Protein AF-A0A8H9WV69-F1 (afdb_monomer_lite)

Secondary structure (DSSP, 8-state):
---GGGGTT-EEEEE-TTS-EEEEEEEEE--TTS---HHHHHHH----EEEEEEES-PPPTT-EEEE-

pLDDT: mean 90.53, std 5.41, range [61.81, 96.0]

Foldseek 3Di:
DDWQVVLDQFWKWKAAPVRFIWIKTFPAFDCPPHDDGRVVCVVPVDTGTDIDTPDRDDDDPRIDMDGD

Structure (mmCIF, N/CA/C/O backbone):
data_AF-A0A8H9WV69-F1
#
_entry.id   AF-A0A8H9WV69-F1
#
loop_
_atom_site.group_PDB
_atom_site.id
_atom_site.type_symbol
_atom_site.label_atom_id
_atom_site.label_alt_id
_atom_site.label_comp_id
_atom_site.label_asym_id
_atom_site.label_entity_id
_atom_site.label_seq_id
_atom_site.pdbx_PDB_ins_code
_atom_site.Cartn_x
_atom_site.Cartn_y
_atom_site.Cartn_z
_atom_site.occupancy
_atom_site.B_iso_or_equiv
_atom_site.auth_seq_id
_atom_site.auth_comp_id
_atom_site.auth_asym_id
_atom_site.auth_atom_id
_atom_site.pdbx_PDB_model_num
ATOM 1 N N . MET A 1 1 ? 11.280 14.011 -6.393 1.00 61.81 1 MET A N 1
ATOM 2 C CA . MET A 1 1 ? 9.998 13.296 -6.582 1.00 61.81 1 MET A CA 1
ATOM 3 C C . MET A 1 1 ? 10.036 12.009 -5.772 1.00 61.81 1 MET A C 1
ATOM 5 O O . MET A 1 1 ? 11.128 11.460 -5.645 1.00 61.81 1 MET A O 1
ATOM 9 N N . PRO A 1 2 ? 8.911 11.547 -5.201 1.00 74.81 2 PRO A N 1
ATOM 10 C CA . PRO A 1 2 ? 8.854 10.237 -4.554 1.00 74.81 2 PRO A CA 1
ATOM 11 C C . PRO A 1 2 ? 9.239 9.138 -5.555 1.00 74.81 2 PRO A C 1
ATOM 13 O O . PRO A 1 2 ? 8.858 9.204 -6.722 1.00 74.81 2 PRO A O 1
ATOM 16 N N . SER A 1 3 ? 10.026 8.161 -5.101 1.00 89.88 3 SER A N 1
ATOM 17 C CA . SER A 1 3 ? 10.446 7.009 -5.911 1.00 89.88 3 SER A CA 1
ATOM 18 C C . SER A 1 3 ? 9.703 5.767 -5.451 1.00 89.88 3 SER A C 1
ATOM 20 O O . SER A 1 3 ? 9.347 5.658 -4.281 1.00 89.88 3 SER A O 1
ATOM 22 N N . ILE A 1 4 ? 9.541 4.767 -6.311 1.00 91.31 4 ILE A N 1
ATOM 23 C CA . ILE A 1 4 ? 8.948 3.487 -5.919 1.00 91.31 4 ILE A CA 1
ATOM 24 C C . ILE A 1 4 ? 9.713 2.862 -4.744 1.00 91.31 4 ILE A C 1
ATOM 26 O O . ILE A 1 4 ? 9.130 2.184 -3.907 1.00 91.31 4 ILE A O 1
ATOM 30 N N . LYS A 1 5 ? 11.021 3.131 -4.615 1.00 89.88 5 LYS A N 1
ATOM 31 C CA . LYS A 1 5 ? 11.829 2.620 -3.502 1.00 89.88 5 LYS A CA 1
ATOM 32 C C . LYS A 1 5 ? 11.370 3.145 -2.142 1.00 89.88 5 LYS A C 1
ATOM 34 O O . LYS A 1 5 ? 11.504 2.397 -1.180 1.00 89.88 5 LYS A O 1
ATOM 39 N N . SER A 1 6 ? 10.806 4.353 -2.050 1.00 89.38 6 SER A N 1
ATOM 40 C CA . SER A 1 6 ? 10.338 4.896 -0.764 1.00 89.38 6 SER A CA 1
ATOM 41 C C . SER A 1 6 ? 9.112 4.171 -0.216 1.00 89.38 6 SER A C 1
ATOM 43 O O . SER A 1 6 ? 8.829 4.280 0.968 1.00 89.38 6 SER A O 1
ATOM 45 N N . PHE A 1 7 ? 8.400 3.411 -1.050 1.00 90.06 7 PHE A N 1
ATOM 46 C CA . PHE A 1 7 ? 7.270 2.592 -0.613 1.00 90.06 7 PHE A CA 1
ATOM 47 C C . PHE A 1 7 ? 7.712 1.242 -0.045 1.00 90.06 7 PHE A C 1
ATOM 49 O O . PHE A 1 7 ? 6.945 0.594 0.656 1.00 90.06 7 PHE A O 1
ATOM 56 N N . ARG A 1 8 ? 8.932 0.774 -0.332 1.00 89.50 8 ARG A N 1
ATOM 57 C CA . ARG A 1 8 ? 9.387 -0.542 0.131 1.00 89.50 8 ARG A CA 1
ATOM 58 C C . ARG A 1 8 ? 9.510 -0.544 1.654 1.00 89.50 8 ARG A C 1
ATOM 60 O O . ARG A 1 8 ? 10.260 0.257 2.198 1.00 89.50 8 ARG A O 1
ATOM 67 N N . ASN A 1 9 ? 8.841 -1.491 2.314 1.00 91.88 9 ASN A N 1
ATOM 68 C CA . ASN A 1 9 ? 8.765 -1.593 3.775 1.00 91.88 9 ASN A CA 1
ATOM 69 C C . ASN A 1 9 ? 8.146 -0.371 4.468 1.00 91.88 9 ASN A C 1
ATOM 71 O O . ASN A 1 9 ? 8.258 -0.277 5.688 1.00 91.88 9 ASN A O 1
ATOM 75 N N . ALA A 1 10 ? 7.514 0.542 3.725 1.00 94.19 10 ALA A N 1
ATOM 76 C CA . ALA A 1 10 ? 6.854 1.692 4.319 1.00 94.19 10 ALA A CA 1
ATOM 77 C C . ALA A 1 10 ? 5.711 1.229 5.225 1.00 94.19 10 ALA A C 1
ATOM 79 O O . ALA A 1 10 ? 4.981 0.288 4.888 1.00 94.19 10 ALA A O 1
ATOM 80 N N . GLU A 1 11 ? 5.567 1.907 6.357 1.00 95.50 11 GLU A N 1
ATOM 81 C CA . GLU A 1 11 ? 4.404 1.766 7.217 1.00 95.50 11 GLU A CA 1
ATOM 82 C C . GLU A 1 11 ? 3.359 2.802 6.827 1.00 95.50 11 GLU A C 1
ATOM 84 O O . GLU A 1 11 ? 3.672 3.962 6.547 1.00 95.50 11 GLU A O 1
ATOM 89 N N . LEU A 1 12 ? 2.113 2.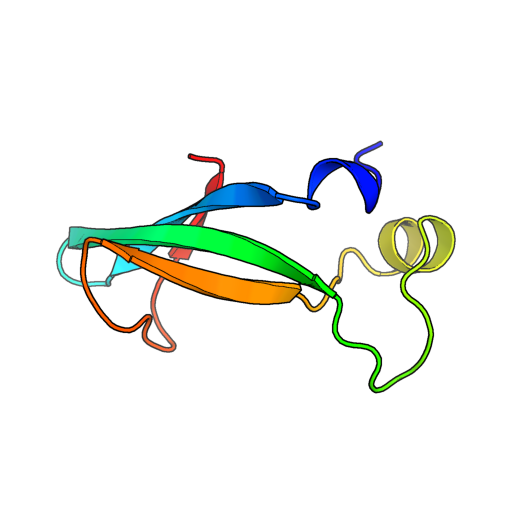354 6.783 1.00 94.69 12 LEU A N 1
ATOM 90 C CA . LEU A 1 12 ? 0.965 3.170 6.437 1.00 94.69 12 LEU A CA 1
ATOM 91 C C . LEU A 1 12 ? -0.065 3.064 7.555 1.00 94.69 12 LEU A C 1
ATOM 93 O O . LEU A 1 12 ? -0.213 2.013 8.189 1.00 94.69 12 LEU A O 1
ATOM 97 N N . ARG A 1 13 ? -0.804 4.145 7.753 1.00 95.31 13 ARG A N 1
ATOM 98 C CA . ARG A 1 13 ? -1.981 4.185 8.606 1.00 95.31 13 ARG A CA 1
ATOM 99 C C . ARG A 1 13 ? -3.199 4.211 7.705 1.00 95.31 13 ARG A C 1
ATOM 101 O O . ARG A 1 13 ? -3.289 5.065 6.827 1.00 95.31 13 ARG A O 1
ATOM 108 N N . ALA A 1 14 ? -4.123 3.285 7.925 1.00 95.62 14 ALA A N 1
ATOM 109 C CA . ALA A 1 14 ? -5.438 3.358 7.311 1.00 95.62 14 ALA A CA 1
ATOM 110 C C . ALA A 1 14 ? -6.467 3.768 8.364 1.00 95.62 14 ALA A C 1
ATOM 112 O O . ALA A 1 14 ? -6.455 3.218 9.466 1.00 95.62 14 ALA A O 1
ATOM 113 N N . THR A 1 15 ? -7.342 4.708 8.020 1.00 96.00 15 THR A N 1
ATOM 114 C CA . THR A 1 15 ? -8.411 5.212 8.886 1.00 96.00 15 THR A CA 1
ATOM 115 C C . THR A 1 15 ? -9.755 4.903 8.245 1.00 96.00 15 THR A C 1
ATOM 117 O O . THR A 1 15 ? -9.997 5.257 7.090 1.00 96.00 15 THR A O 1
ATOM 120 N N . GLY A 1 16 ? -10.616 4.212 8.982 1.00 95.00 16 GLY A N 1
ATOM 121 C CA . GLY A 1 16 ? -11.958 3.869 8.549 1.00 95.00 16 GLY A CA 1
ATOM 122 C C . GLY A 1 16 ? -12.966 4.996 8.772 1.00 95.00 16 GLY A C 1
ATOM 123 O O . GLY A 1 16 ? -12.699 5.964 9.488 1.00 95.00 16 GLY A O 1
ATOM 124 N N . PRO A 1 17 ? -14.155 4.884 8.164 1.00 95.00 17 PRO A N 1
ATOM 125 C CA . PRO A 1 17 ? -15.171 5.934 8.189 1.00 95.00 17 PRO A CA 1
ATOM 126 C C . PRO A 1 17 ? -15.763 6.204 9.581 1.00 95.00 17 PRO A C 1
ATOM 128 O O . PRO A 1 17 ? -16.412 7.233 9.756 1.00 95.00 17 PRO A O 1
ATOM 131 N N . SER A 1 18 ? -15.563 5.314 10.559 1.00 93.31 18 SER A N 1
ATOM 132 C CA . SER A 1 18 ? -16.029 5.493 11.943 1.00 93.31 18 SER A CA 1
ATOM 133 C C . SER A 1 18 ? -14.901 5.929 12.891 1.00 93.31 18 SER A C 1
ATOM 135 O O . SER A 1 18 ? -15.097 5.956 14.105 1.00 93.31 18 SER A O 1
ATOM 137 N N . GLY A 1 19 ? -13.727 6.289 12.353 1.00 92.12 19 GLY A N 1
ATOM 138 C CA . GLY A 1 19 ? -12.554 6.711 13.123 1.00 92.12 19 GLY A CA 1
ATOM 139 C C . GLY A 1 19 ? -11.673 5.562 13.621 1.00 92.12 19 GLY A C 1
ATOM 140 O O . GLY A 1 19 ? -10.672 5.807 14.295 1.00 92.12 19 GLY A O 1
ATOM 141 N N . GLU A 1 20 ? -12.008 4.314 13.290 1.00 93.06 20 GLU A N 1
ATOM 142 C CA . GLU A 1 20 ? -11.136 3.168 13.512 1.00 93.06 20 GLU A CA 1
ATOM 143 C C . GLU A 1 20 ? -9.835 3.306 12.708 1.00 93.06 20 GLU A C 1
ATOM 145 O O . GLU A 1 20 ? -9.813 3.931 11.648 1.00 93.06 20 GLU A O 1
ATOM 150 N N . SER A 1 21 ? -8.734 2.731 13.197 1.00 93.31 21 SER A N 1
ATOM 151 C CA . SER A 1 21 ? -7.464 2.780 12.469 1.00 93.31 21 SER A CA 1
ATOM 152 C C . SER A 1 21 ? -6.730 1.450 12.499 1.00 93.31 21 SER A C 1
ATOM 154 O O . SER A 1 21 ? -6.805 0.717 13.486 1.00 93.31 21 SER A O 1
ATOM 156 N N . CYS A 1 22 ? -5.996 1.164 11.427 1.00 93.88 22 CYS A N 1
ATOM 157 C CA . CYS A 1 22 ? -5.106 0.017 11.331 1.00 93.88 22 CYS A CA 1
ATOM 158 C C . CYS A 1 22 ? -3.710 0.461 10.874 1.00 93.88 22 CYS A C 1
ATOM 160 O O . CYS A 1 22 ? -3.548 1.481 10.190 1.00 93.88 22 CYS A O 1
ATOM 162 N N . ARG A 1 23 ? -2.698 -0.319 11.257 1.00 95.31 23 ARG A N 1
ATOM 163 C CA . ARG A 1 23 ? -1.321 -0.167 10.785 1.00 95.31 23 ARG A CA 1
ATOM 164 C C . ARG A 1 23 ? -1.005 -1.235 9.756 1.00 95.31 23 ARG A C 1
ATOM 166 O O . ARG A 1 23 ? -1.252 -2.420 9.976 1.00 95.31 23 ARG A O 1
ATOM 173 N N . LEU A 1 24 ? -0.408 -0.801 8.656 1.00 95.25 24 LEU A N 1
ATOM 174 C CA . LEU A 1 24 ? -0.098 -1.621 7.495 1.00 95.25 24 LEU A CA 1
ATOM 175 C C . LEU A 1 24 ? 1.379 -1.517 7.154 1.00 95.25 24 LEU A C 1
ATOM 177 O O . LEU A 1 24 ? 1.989 -0.464 7.328 1.00 95.25 24 LEU A O 1
ATOM 181 N N . LYS A 1 25 ? 1.930 -2.583 6.579 1.00 95.50 25 LYS A N 1
ATOM 182 C CA . LYS A 1 25 ? 3.276 -2.585 6.005 1.00 95.50 25 LYS A CA 1
ATOM 183 C C . LYS A 1 25 ? 3.237 -2.930 4.533 1.00 95.50 25 LYS A C 1
ATOM 185 O 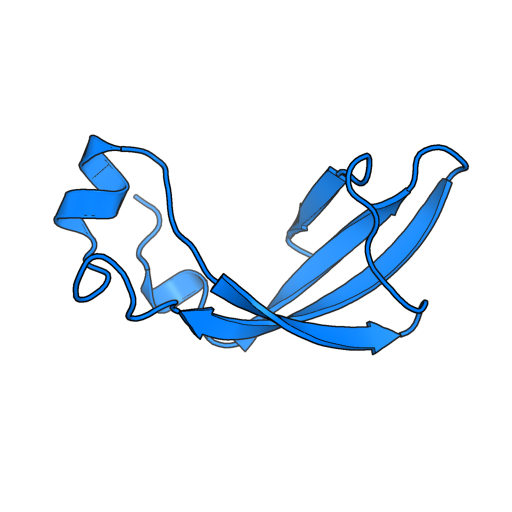O . LYS A 1 25 ? 2.657 -3.944 4.158 1.00 95.50 25 LYS A O 1
ATOM 190 N N . VAL A 1 26 ? 3.931 -2.154 3.709 1.00 94.94 26 VAL A N 1
ATOM 191 C CA . VAL A 1 26 ? 4.147 -2.503 2.302 1.00 94.94 26 VAL A CA 1
ATOM 192 C C . VAL A 1 26 ? 5.152 -3.652 2.202 1.00 94.94 26 VAL A C 1
ATOM 194 O O . VAL A 1 26 ? 6.332 -3.499 2.522 1.00 94.94 26 VAL A O 1
ATOM 197 N N . LEU A 1 27 ? 4.691 -4.798 1.704 1.00 93.94 27 LEU A N 1
ATOM 198 C CA . LEU A 1 27 ? 5.514 -5.980 1.437 1.00 93.94 27 LEU A CA 1
ATOM 199 C C . LEU A 1 27 ? 6.250 -5.877 0.099 1.00 93.94 27 LEU A C 1
ATOM 201 O O . LEU A 1 27 ? 7.351 -6.402 -0.074 1.00 93.94 27 LEU A O 1
ATOM 205 N N . GLY A 1 28 ? 5.634 -5.204 -0.867 1.00 92.88 28 GLY A N 1
ATOM 206 C CA . GLY A 1 28 ? 6.151 -5.102 -2.220 1.00 92.88 28 GLY A CA 1
ATOM 207 C C . GLY A 1 28 ? 5.130 -4.504 -3.172 1.00 92.88 28 GLY A C 1
ATOM 208 O O . GLY A 1 28 ? 4.185 -3.837 -2.759 1.00 92.88 28 GLY A O 1
ATOM 209 N N . PHE A 1 29 ? 5.331 -4.762 -4.457 1.00 93.06 29 PHE A N 1
ATOM 210 C CA . PHE A 1 29 ? 4.524 -4.205 -5.535 1.00 93.06 29 PHE A CA 1
ATOM 211 C C . PHE A 1 29 ? 3.791 -5.314 -6.268 1.00 93.06 29 PHE A C 1
ATOM 213 O O . PHE A 1 29 ? 4.331 -6.415 -6.427 1.00 93.06 29 PHE A O 1
ATOM 220 N N . ALA A 1 30 ? 2.605 -4.995 -6.769 1.00 89.62 30 ALA A N 1
ATOM 221 C CA . ALA A 1 30 ? 1.953 -5.834 -7.755 1.00 89.62 30 ALA A CA 1
ATOM 222 C C . ALA A 1 30 ? 2.862 -6.002 -8.983 1.00 89.62 30 ALA A C 1
ATOM 224 O O . ALA A 1 30 ? 3.460 -5.042 -9.473 1.00 89.62 30 ALA A O 1
ATOM 225 N N . LEU A 1 31 ? 2.967 -7.234 -9.483 1.00 85.75 31 LEU A N 1
ATOM 226 C CA . LEU A 1 31 ? 3.680 -7.535 -10.732 1.00 85.75 31 LEU A CA 1
ATOM 227 C C . LEU A 1 31 ? 2.728 -7.688 -11.924 1.00 85.75 31 LEU A C 1
ATOM 229 O O . LEU A 1 31 ? 3.167 -7.713 -13.076 1.00 85.75 31 LEU A O 1
ATOM 233 N N . PHE A 1 32 ? 1.422 -7.786 -11.661 1.00 82.75 32 PHE A N 1
ATOM 234 C CA . PHE A 1 32 ? 0.417 -7.782 -12.712 1.00 82.75 32 PHE A CA 1
ATOM 235 C C . PHE A 1 32 ? 0.376 -6.399 -13.376 1.00 82.75 32 PHE A C 1
ATOM 237 O O . PHE A 1 32 ? 0.447 -5.366 -12.717 1.00 82.75 32 PHE A O 1
ATOM 244 N N . GLY A 1 33 ? 0.313 -6.368 -14.708 1.00 80.06 33 GLY A N 1
ATOM 245 C CA . GLY A 1 33 ? 0.384 -5.114 -15.466 1.00 80.06 33 GLY A CA 1
ATOM 246 C C . GLY A 1 33 ? 1.801 -4.562 -15.671 1.00 80.06 33 GLY A C 1
ATOM 247 O O . GLY A 1 33 ? 1.936 -3.413 -16.095 1.00 80.06 33 GLY A O 1
ATOM 248 N N . GLY A 1 34 ? 2.843 -5.360 -15.409 1.00 86.31 34 GLY A N 1
ATOM 249 C CA . GLY A 1 34 ? 4.242 -5.038 -15.705 1.00 86.31 34 GLY A CA 1
ATOM 250 C C . GLY A 1 34 ? 5.053 -4.602 -14.485 1.00 86.31 34 GLY A C 1
ATOM 251 O O . GLY A 1 34 ? 4.520 -4.338 -13.411 1.00 86.31 34 GLY A O 1
ATOM 252 N N . LYS A 1 35 ? 6.379 -4.527 -14.651 1.00 88.50 35 LYS A N 1
ATOM 253 C CA . LYS A 1 35 ? 7.295 -4.170 -13.561 1.00 88.50 35 LYS A CA 1
ATOM 254 C C . LYS A 1 35 ? 7.044 -2.721 -13.101 1.00 88.50 35 LYS A C 1
ATOM 256 O O . LYS A 1 35 ? 7.006 -1.828 -13.951 1.00 88.50 35 LYS A O 1
ATOM 261 N N . PRO A 1 36 ? 6.929 -2.458 -11.788 1.00 91.00 36 PRO A N 1
ATOM 262 C CA . PRO A 1 36 ? 6.860 -1.094 -11.271 1.00 91.00 36 PRO A CA 1
ATOM 263 C C . PRO A 1 36 ? 8.130 -0.312 -11.638 1.00 91.00 36 PRO A C 1
ATOM 265 O O . PRO A 1 36 ? 9.242 -0.845 -11.574 1.00 91.00 36 PRO A O 1
ATOM 268 N N . SER A 1 37 ? 7.964 0.956 -12.013 1.00 91.81 37 SER A N 1
ATOM 269 C CA . SER A 1 37 ? 9.061 1.861 -12.363 1.00 91.81 37 SER A CA 1
ATOM 270 C C . SER A 1 37 ? 8.768 3.291 -11.917 1.00 91.81 37 SER A C 1
ATOM 272 O O . SER A 1 37 ? 7.607 3.706 -11.866 1.00 91.81 37 SER A O 1
ATOM 274 N N . ASP A 1 38 ? 9.832 4.044 -11.634 1.00 93.81 38 ASP A N 1
ATOM 275 C CA . ASP A 1 38 ? 9.738 5.470 -11.308 1.00 93.81 38 ASP A CA 1
ATOM 276 C C . ASP A 1 38 ? 9.119 6.265 -12.466 1.00 93.81 38 ASP A C 1
ATOM 278 O O . ASP A 1 38 ? 8.236 7.083 -12.233 1.00 93.81 38 ASP A O 1
ATOM 282 N N . ASP A 1 39 ? 9.473 5.953 -13.716 1.00 93.00 39 ASP A N 1
ATOM 283 C CA . ASP A 1 39 ? 8.911 6.606 -14.907 1.00 93.00 39 ASP A CA 1
ATOM 284 C C . ASP A 1 39 ? 7.389 6.447 -15.012 1.00 93.00 39 ASP A C 1
ATOM 286 O O . ASP A 1 39 ? 6.660 7.406 -15.284 1.00 93.00 39 ASP A O 1
ATOM 290 N N . ARG A 1 40 ? 6.877 5.227 -14.792 1.00 91.25 40 ARG A N 1
ATOM 291 C CA . ARG A 1 40 ? 5.429 4.979 -14.815 1.00 91.25 40 ARG A CA 1
ATOM 292 C C . ARG A 1 4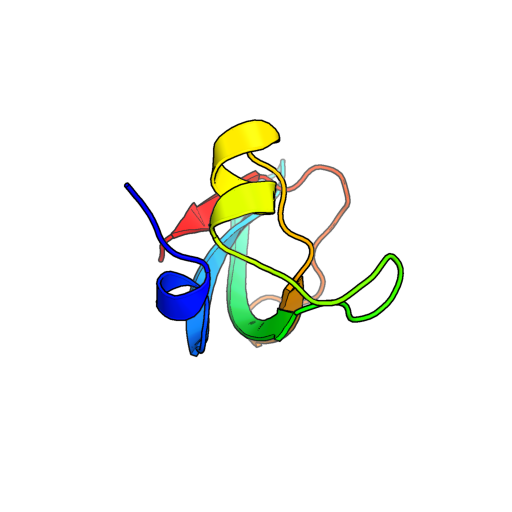0 ? 4.750 5.712 -13.666 1.00 91.25 40 ARG A C 1
ATOM 294 O O . ARG A 1 40 ? 3.678 6.283 -13.874 1.00 91.25 40 ARG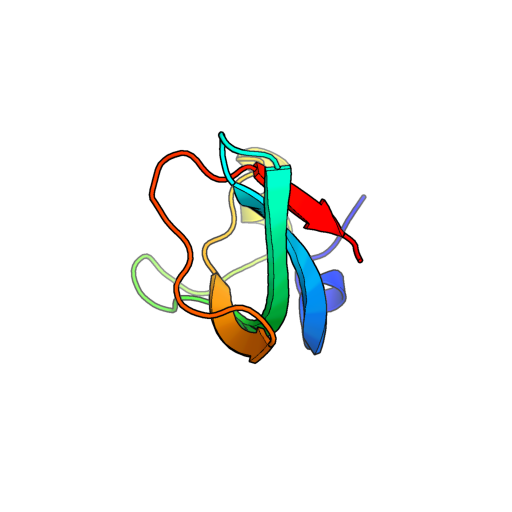 A O 1
ATOM 301 N N . PHE A 1 41 ? 5.350 5.690 -12.479 1.00 91.94 41 PHE A N 1
ATOM 302 C CA . PHE A 1 41 ? 4.797 6.363 -11.313 1.00 91.94 41 PHE A CA 1
ATOM 303 C C . PHE A 1 41 ? 4.755 7.882 -11.514 1.00 91.94 41 PHE A C 1
ATOM 305 O O . PHE A 1 41 ? 3.702 8.482 -11.331 1.00 91.94 41 PHE A O 1
ATOM 312 N N . ALA A 1 42 ? 5.832 8.489 -12.013 1.00 92.44 42 ALA A N 1
ATOM 313 C CA . ALA A 1 42 ? 5.890 9.915 -12.322 1.00 92.44 42 ALA A CA 1
ATOM 314 C C . ALA A 1 42 ? 4.833 10.339 -13.354 1.00 92.44 42 ALA A C 1
ATOM 316 O O . ALA A 1 42 ? 4.233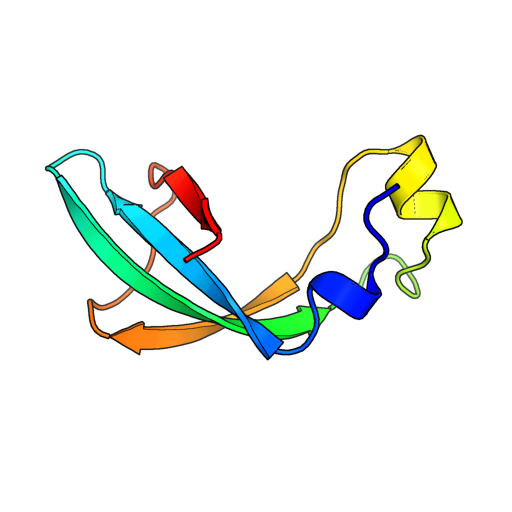 11.401 -13.220 1.00 92.44 42 ALA A O 1
ATOM 317 N N . ARG A 1 43 ? 4.563 9.497 -14.362 1.00 92.44 43 ARG A N 1
ATOM 318 C CA . ARG A 1 43 ? 3.566 9.784 -15.406 1.00 92.44 43 ARG A CA 1
ATOM 319 C C . ARG A 1 43 ? 2.118 9.595 -14.952 1.00 92.44 43 ARG A C 1
ATOM 321 O O . ARG A 1 43 ? 1.232 10.255 -15.481 1.00 92.44 43 ARG A O 1
ATOM 328 N N . THR A 1 44 ? 1.858 8.650 -14.049 1.00 91.88 44 THR A N 1
ATOM 329 C CA . THR A 1 44 ? 0.482 8.221 -13.725 1.00 91.88 44 THR A CA 1
ATOM 330 C C . THR A 1 44 ? 0.026 8.588 -12.320 1.00 91.88 44 THR A C 1
ATOM 332 O O . THR A 1 44 ? -1.173 8.571 -12.060 1.00 91.88 44 THR A O 1
ATOM 335 N N . GLY A 1 45 ? 0.958 8.856 -11.404 1.00 90.56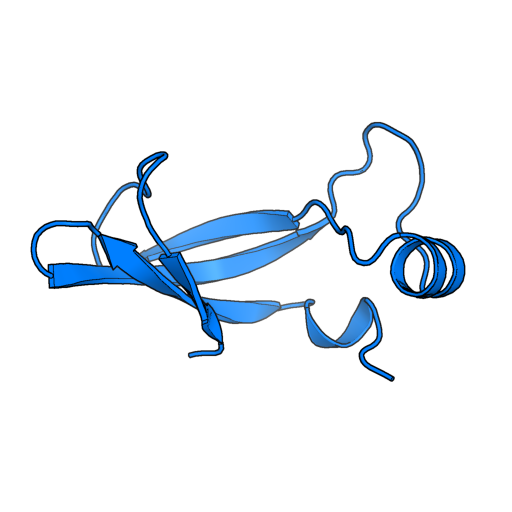 45 GLY A N 1
ATOM 336 C CA . GLY A 1 45 ? 0.687 9.001 -9.975 1.00 90.56 45 GLY A CA 1
ATOM 337 C C . GLY A 1 45 ? 0.166 7.724 -9.306 1.00 90.56 45 GLY A C 1
ATOM 338 O O . GLY A 1 45 ? -0.292 7.788 -8.171 1.00 90.56 45 GLY A O 1
ATOM 339 N N . ARG A 1 46 ? 0.195 6.571 -9.991 1.00 90.12 46 ARG A N 1
ATOM 340 C CA . ARG A 1 46 ? -0.398 5.312 -9.517 1.00 90.12 46 ARG A CA 1
ATOM 341 C C . ARG A 1 46 ? 0.664 4.256 -9.265 1.00 90.12 46 ARG A C 1
ATOM 343 O O . ARG A 1 46 ? 1.572 4.067 -10.078 1.00 90.12 46 ARG A O 1
ATOM 350 N N . ILE A 1 47 ? 0.500 3.537 -8.163 1.00 90.12 47 ILE A N 1
ATOM 351 C CA . ILE A 1 47 ? 1.311 2.382 -7.802 1.00 90.12 47 ILE A CA 1
ATOM 352 C C . ILE A 1 47 ? 0.451 1.379 -7.039 1.00 90.12 47 ILE A C 1
ATOM 354 O O . ILE A 1 47 ? -0.262 1.749 -6.112 1.00 90.12 47 ILE A O 1
ATOM 358 N N . ASP A 1 48 ? 0.533 0.117 -7.442 1.00 91.06 48 ASP A N 1
ATOM 359 C CA . ASP A 1 48 ? -0.172 -0.981 -6.791 1.00 91.06 48 ASP A CA 1
ATOM 360 C C . ASP A 1 48 ? 0.801 -1.691 -5.839 1.00 91.06 48 ASP A C 1
ATOM 362 O O . ASP A 1 48 ? 1.894 -2.115 -6.240 1.00 91.06 48 ASP A O 1
ATOM 366 N N . VAL A 1 49 ? 0.423 -1.806 -4.565 1.00 91.81 49 VAL A N 1
ATOM 367 C CA . VAL A 1 49 ? 1.257 -2.383 -3.502 1.00 91.81 49 VAL A CA 1
ATOM 368 C C . VAL A 1 49 ? 0.575 -3.572 -2.840 1.00 91.81 49 VAL A C 1
ATOM 370 O O . VAL A 1 49 ? -0.643 -3.607 -2.693 1.00 91.81 49 VAL A O 1
ATOM 373 N N . HIS A 1 50 ? 1.373 -4.546 -2.412 1.00 92.06 50 HIS A N 1
ATOM 374 C CA . HIS A 1 50 ? 0.918 -5.596 -1.506 1.00 92.06 50 HIS A CA 1
ATOM 375 C C . HIS A 1 50 ? 1.201 -5.168 -0.071 1.00 92.06 50 HIS A C 1
ATOM 377 O O . HIS A 1 50 ? 2.310 -4.716 0.229 1.00 92.06 50 HIS A O 1
ATOM 383 N N . ILE A 1 51 ? 0.221 -5.349 0.807 1.00 92.75 51 ILE A N 1
ATOM 384 C CA . ILE A 1 51 ? 0.305 -4.975 2.217 1.00 92.75 51 ILE A CA 1
ATOM 385 C C . ILE A 1 51 ? 0.172 -6.197 3.128 1.00 92.75 51 ILE A C 1
ATOM 387 O O . ILE A 1 51 ? -0.441 -7.194 2.754 1.00 92.75 51 ILE A O 1
ATOM 391 N N . ALA A 1 52 ? 0.732 -6.094 4.328 1.00 92.31 52 ALA A N 1
ATOM 392 C CA . ALA A 1 52 ? 0.366 -6.916 5.474 1.00 92.31 52 ALA A CA 1
ATOM 393 C C . ALA A 1 52 ? -0.255 -6.034 6.555 1.00 92.31 52 ALA A C 1
ATOM 395 O O . ALA A 1 52 ? 0.206 -4.911 6.783 1.00 92.31 52 ALA A O 1
ATOM 396 N N . GLU A 1 53 ? -1.257 -6.570 7.240 1.00 91.38 53 GLU A N 1
ATOM 397 C CA . GLU A 1 53 ? -1.795 -5.991 8.467 1.00 91.38 53 GLU A CA 1
ATOM 398 C C . GLU A 1 53 ? -0.795 -6.209 9.607 1.00 91.38 53 GLU A C 1
ATOM 400 O O . GLU A 1 53 ? -0.311 -7.322 9.817 1.00 91.38 53 GLU A O 1
ATOM 405 N N . ILE A 1 54 ? -0.468 -5.137 10.330 1.00 91.69 54 ILE A N 1
ATOM 406 C CA . ILE A 1 54 ? 0.318 -5.205 11.568 1.00 91.69 54 ILE A CA 1
ATOM 407 C C . ILE A 1 54 ? -0.633 -5.228 12.771 1.00 91.69 54 ILE A C 1
ATOM 409 O O . ILE A 1 54 ? -0.422 -5.987 13.713 1.00 91.69 54 ILE A O 1
ATOM 413 N N . GLU A 1 55 ? -1.666 -4.380 12.750 1.00 88.62 55 GLU A N 1
ATOM 414 C CA . GLU A 1 55 ? -2.591 -4.168 13.868 1.00 88.62 55 GLU A CA 1
ATOM 415 C C . GLU A 1 55 ? -3.888 -3.511 13.373 1.00 88.62 55 GLU A C 1
ATOM 417 O O . GLU A 1 55 ? -3.826 -2.638 12.511 1.00 88.62 55 GLU A O 1
ATOM 422 N N . GLY A 1 56 ? -5.044 -3.870 13.944 1.00 82.31 56 GLY A N 1
ATOM 423 C CA . GLY A 1 56 ? -6.326 -3.186 13.693 1.00 82.31 56 GLY A CA 1
ATOM 424 C C . GLY A 1 56 ? -7.278 -3.872 12.704 1.00 82.31 56 GLY A C 1
ATOM 425 O O . GLY A 1 56 ? -8.396 -3.397 12.532 1.00 82.31 56 GLY A O 1
ATOM 426 N N . GLY A 1 57 ? -6.885 -5.008 12.120 1.00 81.81 57 GLY A N 1
ATOM 427 C CA . GLY A 1 57 ? -7.752 -5.832 11.270 1.00 81.81 57 GLY A CA 1
ATOM 428 C C . GLY A 1 57 ? -7.865 -5.353 9.814 1.00 81.81 57 GLY A C 1
ATOM 429 O O . GLY A 1 57 ? -7.081 -4.504 9.379 1.00 81.81 57 GLY A O 1
ATOM 430 N N . PRO A 1 58 ? -8.825 -5.905 9.047 1.00 84.88 58 PRO A N 1
ATOM 431 C CA . PRO A 1 58 ? -8.867 -5.744 7.599 1.00 84.88 58 PRO A CA 1
ATOM 432 C C . PRO A 1 58 ? -9.260 -4.336 7.155 1.00 84.88 58 PRO A C 1
ATOM 434 O O . PRO A 1 58 ? -10.186 -3.724 7.687 1.00 84.88 58 PRO A O 1
ATOM 437 N N . VAL A 1 59 ? -8.594 -3.855 6.103 1.00 88.31 59 VAL A N 1
ATOM 438 C CA . VAL A 1 59 ? -8.870 -2.553 5.478 1.00 88.31 59 VAL A CA 1
ATOM 439 C C . VAL A 1 59 ? -10.090 -2.653 4.566 1.00 88.31 59 VAL A C 1
ATOM 441 O O . VAL A 1 59 ? -10.160 -3.509 3.683 1.00 88.31 59 VAL A O 1
ATOM 444 N N . GLY A 1 60 ? -11.046 -1.743 4.748 1.00 88.38 60 GLY A N 1
ATOM 445 C CA . GLY A 1 60 ? -12.242 -1.648 3.914 1.00 88.38 60 GLY A CA 1
ATOM 446 C C . GLY A 1 60 ? -12.098 -0.681 2.734 1.00 88.38 60 GLY A C 1
ATOM 447 O O . GLY A 1 60 ? -11.249 0.202 2.715 1.00 88.38 60 GLY A O 1
ATOM 448 N N . LEU A 1 61 ? -13.015 -0.778 1.766 1.00 89.25 61 LEU A N 1
ATOM 449 C CA . LEU A 1 61 ? -13.017 0.049 0.545 1.00 89.25 61 LEU A CA 1
ATOM 450 C C . LEU A 1 61 ? -13.149 1.565 0.779 1.00 89.25 61 LEU A C 1
ATOM 452 O O . LEU A 1 61 ? -12.836 2.346 -0.112 1.00 89.25 61 LEU A O 1
ATOM 456 N N . ARG A 1 62 ? -13.675 1.980 1.937 1.00 93.62 62 ARG A N 1
ATOM 457 C CA . ARG A 1 62 ? -13.920 3.393 2.284 1.00 93.62 62 ARG A CA 1
ATOM 458 C C . ARG A 1 62 ? -12.846 3.992 3.191 1.00 93.62 62 ARG A C 1
ATOM 460 O O . ARG A 1 62 ? -13.055 5.070 3.731 1.00 93.62 62 ARG A O 1
ATOM 467 N N . TRP A 1 63 ? -11.763 3.262 3.424 1.00 94.31 63 TRP A N 1
ATOM 468 C CA . TRP A 1 63 ? -10.710 3.694 4.326 1.00 94.31 63 TRP A CA 1
ATOM 469 C C . TRP A 1 63 ? -9.727 4.607 3.598 1.00 94.31 63 TRP A C 1
ATOM 471 O O . TRP A 1 63 ? -9.395 4.382 2.433 1.00 94.31 63 TRP A O 1
ATOM 481 N N . GLU A 1 64 ? -9.245 5.623 4.300 1.00 95.12 64 GLU A N 1
ATOM 482 C CA . GLU A 1 64 ? -8.213 6.532 3.808 1.00 95.12 64 GLU A CA 1
ATOM 483 C C . GLU A 1 64 ? -6.842 6.058 4.278 1.00 95.12 64 GLU A C 1
ATOM 485 O O . GLU A 1 64 ? -6.697 5.642 5.424 1.00 95.12 64 GLU A O 1
ATOM 490 N N . VAL A 1 65 ? -5.833 6.116 3.405 1.00 93.06 65 VAL A N 1
ATOM 491 C CA . VAL A 1 65 ? -4.477 5.639 3.706 1.00 93.06 65 VAL A CA 1
ATOM 492 C C . VAL A 1 65 ? -3.493 6.799 3.667 1.00 93.06 65 VAL A C 1
ATOM 494 O O . VAL A 1 65 ? -3.376 7.491 2.655 1.00 93.06 65 VAL A O 1
ATOM 497 N N . THR A 1 66 ? -2.740 6.974 4.748 1.00 93.19 66 THR A N 1
ATOM 498 C CA . THR A 1 66 ? -1.667 7.965 4.865 1.00 93.19 66 THR A CA 1
ATOM 499 C C . THR A 1 66 ? -0.354 7.288 5.260 1.00 93.19 66 THR A C 1
ATOM 501 O O . THR A 1 66 ? -0.370 6.188 5.817 1.00 93.19 66 THR A O 1
ATOM 504 N N . PRO A 1 67 ? 0.806 7.919 5.012 1.00 88.62 67 PRO A N 1
ATOM 505 C CA . PRO A 1 67 ? 2.040 7.530 5.688 1.00 88.62 67 PRO A CA 1
ATOM 506 C C . PRO A 1 67 ? 1.832 7.509 7.211 1.00 88.62 67 PRO A C 1
ATOM 508 O O . PRO A 1 67 ? 1.106 8.364 7.733 1.00 88.62 67 PRO A O 1
ATOM 511 N N . SER A 1 68 ? 2.417 6.516 7.887 1.00 81.75 68 SER A N 1
ATOM 512 C CA . SER A 1 68 ? 2.455 6.448 9.357 1.00 81.75 68 SER A CA 1
ATOM 513 C C . SER A 1 68 ? 3.443 7.436 9.960 1.00 81.75 68 SER A C 1
ATOM 515 O O . SER A 1 68 ? 4.495 7.683 9.326 1.00 81.75 68 SER A O 1
#

Sequence (68 aa):
MPSIKSFRNAELRATGPSGESCRLKVLGFALFGGKPSDDRFARTGRIDVHIAEIEGGPVGLRWEVTPS

Radius of gyration: 12.74 Å; chains: 1; bounding box: 28×21×30 Å